Protein AF-A0A818MDQ8-F1 (afdb_monomer)

Se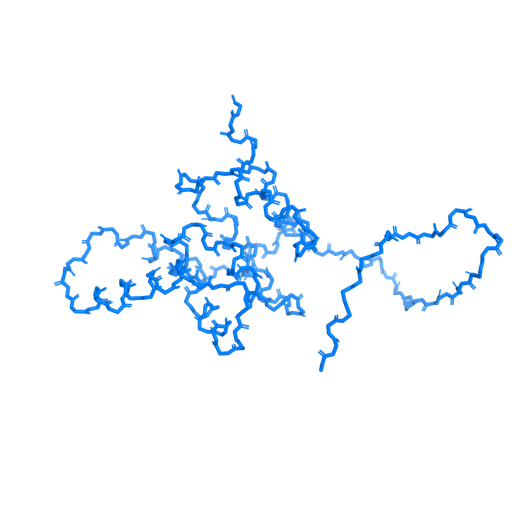quence (168 aa):
MYIVRFFFLLGINPDRSYPTIELEFPSYKYQIATLSPRNGLAMQAQTKSEQLLRSCAFQDDLEETGENVIQLDFYNWLRSIEFELTEQSRVELWDRRYECMRVPESLPRWLKCVKWSNRDDVLEAYKIVENWPTKNIDPLMTALELLDVDYPDPFVRFSAVRLLDTRI

Structure (mmCIF, N/CA/C/O backbone):
data_AF-A0A818MDQ8-F1
#
_entry.id   AF-A0A818MDQ8-F1
#
loop_
_atom_site.group_PDB
_atom_site.id
_atom_site.type_symbol
_atom_site.label_atom_id
_atom_site.label_alt_id
_atom_site.label_comp_id
_atom_site.label_asym_id
_atom_site.label_entity_id
_atom_site.label_seq_id
_atom_site.pdbx_PDB_ins_code
_atom_site.Cartn_x
_atom_site.Cartn_y
_atom_site.Cartn_z
_atom_site.occupancy
_atom_site.B_iso_or_equiv
_atom_site.auth_seq_id
_atom_site.auth_comp_id
_atom_site.auth_asym_id
_atom_site.auth_atom_id
_atom_site.pdbx_PDB_model_num
ATOM 1 N N . MET A 1 1 ? 20.642 -5.901 10.571 1.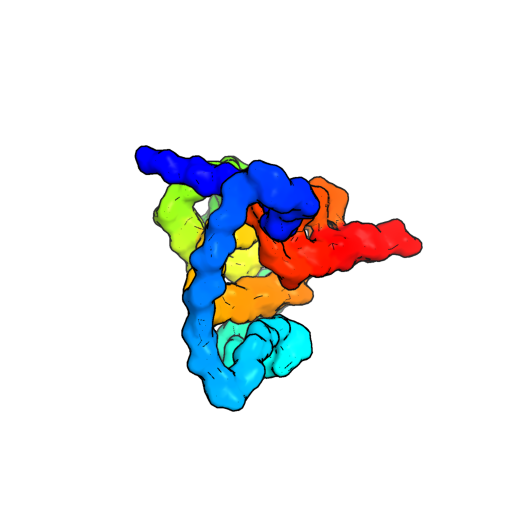00 34.50 1 MET A N 1
ATOM 2 C CA . MET A 1 1 ? 19.700 -6.415 9.556 1.00 34.50 1 MET A CA 1
ATOM 3 C C . MET A 1 1 ? 19.593 -5.342 8.485 1.00 34.50 1 MET A C 1
ATOM 5 O O . MET A 1 1 ? 19.006 -4.305 8.748 1.00 34.50 1 MET A O 1
ATOM 9 N N . TYR A 1 2 ? 20.294 -5.498 7.360 1.00 29.55 2 TYR A N 1
ATOM 10 C CA . TYR A 1 2 ? 20.321 -4.474 6.313 1.00 29.55 2 TYR A CA 1
ATOM 11 C C . TYR A 1 2 ? 19.068 -4.622 5.451 1.00 29.55 2 TYR A C 1
ATOM 13 O O . TYR A 1 2 ? 18.926 -5.611 4.736 1.00 29.55 2 TYR A O 1
ATOM 21 N N . ILE A 1 3 ? 18.154 -3.658 5.535 1.00 38.38 3 ILE A N 1
ATOM 22 C CA . ILE A 1 3 ? 17.093 -3.508 4.541 1.00 38.38 3 ILE A CA 1
ATOM 23 C C . ILE A 1 3 ? 17.780 -2.966 3.287 1.00 38.38 3 ILE A C 1
ATOM 25 O O . ILE A 1 3 ? 18.101 -1.782 3.203 1.00 38.38 3 ILE A O 1
ATOM 29 N N . VAL A 1 4 ? 18.075 -3.843 2.330 1.00 36.84 4 VAL A N 1
ATOM 30 C CA . VAL A 1 4 ? 18.538 -3.423 1.005 1.00 36.84 4 VAL A CA 1
ATOM 31 C C . VAL A 1 4 ? 17.332 -2.819 0.291 1.00 36.84 4 VAL A C 1
ATOM 33 O O . VAL A 1 4 ? 16.482 -3.538 -0.228 1.00 36.84 4 VAL A O 1
ATOM 36 N N . ARG A 1 5 ? 17.218 -1.488 0.307 1.00 43.22 5 ARG A N 1
ATOM 37 C CA . ARG A 1 5 ? 16.237 -0.778 -0.518 1.00 43.22 5 ARG A CA 1
ATOM 38 C C . ARG A 1 5 ? 16.746 -0.767 -1.962 1.00 43.22 5 ARG A C 1
ATOM 40 O O . ARG A 1 5 ? 17.693 -0.056 -2.287 1.00 43.22 5 ARG A O 1
ATOM 47 N N . PHE A 1 6 ? 16.144 -1.591 -2.818 1.00 55.31 6 PHE A N 1
ATOM 48 C CA . PHE A 1 6 ? 16.437 -1.634 -4.252 1.00 55.31 6 PHE A CA 1
ATOM 49 C C . PHE A 1 6 ? 15.787 -0.437 -4.959 1.00 55.31 6 PHE A C 1
ATOM 51 O O . PHE A 1 6 ? 14.695 -0.541 -5.509 1.00 55.31 6 PHE A O 1
ATOM 58 N N . PHE A 1 7 ? 16.471 0.705 -4.954 1.00 61.47 7 PHE A N 1
ATOM 59 C CA . PHE A 1 7 ? 16.125 1.856 -5.788 1.00 61.47 7 PHE A CA 1
ATOM 60 C C . PHE A 1 7 ? 16.853 1.766 -7.126 1.00 61.47 7 PHE A C 1
ATOM 62 O O . PHE A 1 7 ? 17.886 2.402 -7.324 1.00 61.47 7 PHE A O 1
ATOM 69 N N . PHE A 1 8 ? 16.338 0.952 -8.044 1.00 68.69 8 PHE A N 1
ATOM 70 C CA . PHE A 1 8 ? 16.898 0.842 -9.388 1.00 68.69 8 PHE A CA 1
ATOM 71 C C . PHE A 1 8 ? 15.822 1.070 -10.438 1.00 68.69 8 PHE A C 1
ATOM 73 O O . PHE A 1 8 ? 14.666 0.683 -10.267 1.00 68.69 8 PHE A O 1
ATOM 80 N N . LEU A 1 9 ? 16.226 1.683 -11.550 1.00 74.19 9 LEU A N 1
ATOM 81 C CA . LEU A 1 9 ? 15.424 1.663 -12.762 1.00 74.19 9 LEU A CA 1
ATOM 82 C C . LEU A 1 9 ? 15.339 0.211 -13.233 1.00 74.19 9 LEU A C 1
ATOM 84 O O . LEU A 1 9 ? 16.356 -0.414 -13.532 1.00 74.19 9 LEU A O 1
ATOM 88 N N . LEU A 1 10 ? 14.123 -0.329 -13.257 1.00 80.94 10 LEU A N 1
ATOM 89 C CA . LEU A 1 10 ? 13.872 -1.663 -13.783 1.00 80.94 10 LEU A CA 1
ATOM 90 C C . LEU A 1 10 ? 14.043 -1.636 -15.300 1.00 80.94 10 LEU A C 1
ATOM 92 O O . LEU A 1 10 ? 13.383 -0.861 -15.992 1.00 80.94 10 LEU A O 1
ATOM 96 N N . GLY A 1 11 ? 14.909 -2.497 -15.819 1.00 83.50 11 GLY A N 1
ATOM 97 C CA . GLY A 1 11 ? 15.105 -2.638 -17.253 1.00 83.50 11 GLY A CA 1
ATOM 98 C C . GLY A 1 11 ? 16.498 -3.119 -17.619 1.00 83.50 11 GLY A C 1
ATOM 99 O O . GLY A 1 11 ? 17.371 -3.296 -16.772 1.00 83.50 11 GLY A O 1
ATOM 100 N N . ILE A 1 12 ? 16.686 -3.336 -18.915 1.00 86.88 12 ILE A N 1
ATOM 101 C CA . ILE A 1 12 ? 17.988 -3.645 -19.501 1.00 86.88 12 ILE A CA 1
ATOM 102 C C . ILE A 1 12 ? 18.715 -2.319 -19.735 1.00 86.88 12 ILE A C 1
ATOM 104 O O . ILE A 1 12 ? 18.117 -1.381 -20.266 1.00 86.88 12 ILE A O 1
ATOM 108 N N . ASN A 1 13 ? 19.996 -2.244 -19.362 1.00 88.44 13 ASN A N 1
ATOM 109 C CA . ASN A 1 13 ? 20.820 -1.082 -19.683 1.00 88.44 13 ASN A CA 1
ATOM 110 C C . ASN A 1 13 ? 20.886 -0.924 -21.217 1.00 88.44 13 ASN A C 1
ATOM 112 O O . ASN A 1 13 ? 21.316 -1.863 -21.893 1.00 88.44 13 ASN A O 1
ATOM 116 N N . PRO A 1 14 ? 20.459 0.218 -21.789 1.00 90.12 14 PRO A N 1
ATOM 117 C CA . PRO A 1 14 ? 20.529 0.432 -23.233 1.00 90.12 14 PRO A CA 1
ATOM 118 C C . PRO A 1 14 ? 21.968 0.398 -23.767 1.00 90.12 14 PRO A C 1
ATOM 120 O O . PRO A 1 14 ? 22.176 0.096 -24.944 1.00 90.12 14 PRO A O 1
ATOM 123 N N . ASP A 1 15 ? 22.958 0.688 -22.919 1.00 90.62 15 ASP A N 1
ATOM 124 C CA . ASP A 1 15 ? 24.366 0.615 -23.277 1.00 90.62 15 ASP A CA 1
ATOM 125 C C . ASP A 1 15 ? 24.900 -0.822 -23.163 1.00 90.62 15 ASP A C 1
ATOM 127 O O . ASP A 1 15 ? 25.034 -1.389 -22.077 1.00 90.62 15 ASP A O 1
ATOM 131 N N . ARG A 1 16 ? 25.246 -1.396 -24.320 1.00 86.94 16 ARG A N 1
ATOM 132 C CA . ARG A 1 16 ? 25.757 -2.767 -24.459 1.00 86.94 16 ARG A CA 1
ATOM 133 C C . ARG A 1 16 ? 27.240 -2.919 -24.117 1.00 86.94 16 ARG A C 1
ATOM 135 O O . ARG A 1 16 ? 27.743 -4.037 -24.149 1.00 86.94 16 ARG A O 1
ATOM 142 N N . SER A 1 17 ? 27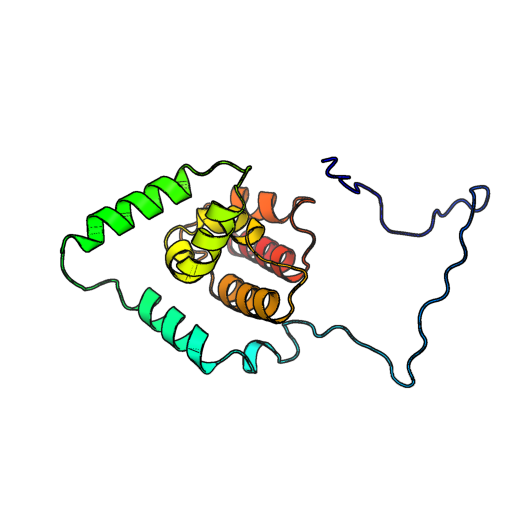.950 -1.827 -23.836 1.00 91.19 17 SER A N 1
ATOM 143 C CA . SER A 1 17 ? 29.341 -1.882 -23.368 1.00 91.19 17 SER A CA 1
ATOM 144 C C . SER A 1 17 ? 29.455 -2.338 -21.910 1.00 91.19 17 SER A C 1
ATOM 146 O O . SER A 1 17 ? 30.524 -2.766 -21.473 1.00 91.19 17 SER A O 1
ATOM 148 N N . TYR A 1 18 ? 28.348 -2.280 -21.165 1.00 88.81 18 TYR A N 1
ATOM 149 C CA . TYR A 1 18 ? 28.280 -2.726 -19.783 1.00 88.81 18 TYR A CA 1
ATOM 150 C C . TYR A 1 18 ? 28.102 -4.249 -19.675 1.00 88.81 18 TYR A C 1
ATOM 152 O O . TYR A 1 18 ? 27.553 -4.887 -20.580 1.00 88.81 18 TYR A O 1
ATOM 160 N N . PRO A 1 19 ? 28.529 -4.850 -18.548 1.00 91.38 19 PRO A N 1
ATOM 161 C CA . PRO A 1 19 ? 28.353 -6.276 -18.300 1.00 91.38 19 PRO A CA 1
ATOM 162 C C . PRO A 1 19 ? 26.895 -6.719 -18.459 1.00 91.38 19 PRO A C 1
ATOM 164 O O . PRO A 1 19 ? 25.984 -6.121 -17.886 1.00 91.38 19 PRO A O 1
ATOM 167 N N . THR A 1 20 ? 26.691 -7.790 -19.224 1.00 90.56 20 THR A N 1
ATOM 168 C CA . THR A 1 20 ? 25.381 -8.406 -19.463 1.00 90.56 20 THR A CA 1
ATOM 169 C C . THR A 1 20 ? 25.297 -9.729 -18.712 1.00 90.56 20 THR A C 1
ATOM 171 O O . THR A 1 20 ? 26.258 -10.497 -18.695 1.00 90.56 20 THR A O 1
ATOM 174 N N . ILE A 1 21 ? 24.149 -9.987 -18.088 1.00 91.81 21 ILE A N 1
ATOM 175 C CA . ILE A 1 21 ? 23.853 -11.245 -17.398 1.00 91.81 21 ILE A CA 1
ATOM 176 C C . ILE A 1 21 ? 22.772 -11.969 -18.196 1.00 91.81 21 ILE A C 1
ATOM 178 O O . ILE A 1 21 ? 21.725 -11.391 -18.487 1.00 91.81 21 ILE A O 1
ATOM 182 N N . GLU A 1 22 ? 23.023 -13.231 -18.528 1.00 92.88 22 GLU A N 1
ATOM 183 C CA . GLU A 1 22 ? 22.038 -14.115 -19.146 1.00 92.88 22 GLU A CA 1
ATOM 184 C C . GLU A 1 22 ? 21.293 -14.889 -18.053 1.00 92.88 22 GLU A C 1
ATOM 186 O O . GLU A 1 22 ? 21.903 -15.424 -17.127 1.00 92.88 22 GLU A O 1
ATOM 191 N N . LEU A 1 23 ? 19.962 -14.912 -18.141 1.00 92.56 23 LEU A N 1
ATOM 192 C CA . LEU A 1 23 ? 19.079 -15.577 -17.185 1.00 92.56 23 LEU A CA 1
ATOM 193 C C . LEU A 1 23 ? 18.137 -16.514 -17.938 1.00 92.56 23 LEU A C 1
ATOM 195 O O . LEU A 1 23 ? 17.584 -16.143 -18.973 1.00 92.56 23 LEU A O 1
ATOM 199 N N . GLU A 1 24 ? 17.907 -17.697 -17.377 1.00 94.50 24 GLU A N 1
ATOM 200 C CA . GLU A 1 24 ? 16.914 -18.650 -17.865 1.00 94.50 24 GLU A CA 1
ATOM 201 C C . GLU A 1 24 ? 15.805 -18.805 -16.820 1.00 94.50 24 GLU A C 1
ATOM 203 O O . GLU A 1 24 ? 16.069 -18.998 -15.632 1.00 94.50 24 GLU A O 1
ATOM 208 N N . PHE A 1 25 ? 14.551 -18.701 -17.260 1.00 93.12 25 PHE A N 1
ATOM 209 C CA . PHE A 1 25 ? 13.374 -18.882 -16.414 1.00 93.12 25 PHE A CA 1
ATOM 210 C C . PHE A 1 25 ? 12.683 -20.208 -16.747 1.00 93.12 25 PHE A C 1
ATOM 212 O O . PHE A 1 25 ? 12.750 -20.658 -17.893 1.00 93.12 25 PHE A O 1
ATOM 219 N N . PRO A 1 26 ? 11.962 -20.823 -15.790 1.00 93.12 26 PRO A N 1
ATOM 220 C CA . PRO A 1 26 ? 11.197 -22.032 -16.061 1.00 93.12 26 PRO A CA 1
ATOM 221 C C . PRO A 1 26 ? 10.202 -21.831 -17.209 1.00 93.12 26 PRO A C 1
ATOM 223 O O . PRO A 1 26 ? 9.423 -20.875 -17.215 1.00 93.12 26 PRO A O 1
ATOM 226 N N . SER A 1 27 ? 10.209 -22.761 -18.163 1.00 91.81 27 SER A N 1
ATOM 227 C CA . SER A 1 27 ? 9.242 -22.795 -19.257 1.00 91.81 27 SER A CA 1
ATOM 228 C C . SER A 1 27 ? 8.020 -23.614 -18.860 1.00 91.81 27 SER A C 1
ATOM 230 O O . SER A 1 27 ? 8.132 -24.709 -18.306 1.00 91.81 27 SER A O 1
ATOM 232 N N . TYR A 1 28 ? 6.840 -23.089 -19.170 1.00 92.12 28 TYR A N 1
ATOM 233 C CA . TYR A 1 28 ? 5.568 -23.744 -18.904 1.00 92.12 28 TYR A CA 1
ATOM 234 C C . TYR A 1 28 ? 4.827 -23.969 -20.217 1.00 92.12 28 TYR A C 1
ATOM 236 O O . TYR A 1 28 ? 4.892 -23.153 -21.133 1.00 92.12 28 TYR A O 1
ATOM 244 N N . LYS A 1 29 ? 4.075 -25.072 -20.297 1.00 93.81 29 LYS A N 1
ATOM 245 C CA . LYS A 1 29 ? 3.299 -25.442 -21.495 1.00 93.81 29 LYS A CA 1
ATOM 246 C C . LYS A 1 29 ? 2.301 -24.359 -21.931 1.00 93.81 29 LYS A C 1
ATOM 248 O O . LYS A 1 29 ? 1.953 -24.283 -23.105 1.00 93.81 29 LYS A O 1
ATOM 253 N N . TYR A 1 30 ? 1.825 -23.556 -20.986 1.00 91.19 30 TYR A N 1
ATOM 254 C CA . TYR A 1 30 ? 0.846 -22.501 -21.213 1.00 91.19 30 TYR A CA 1
ATOM 255 C C . TYR A 1 30 ? 1.397 -21.165 -20.728 1.00 91.19 30 TYR A C 1
ATOM 257 O O . TYR A 1 30 ? 2.192 -21.119 -19.789 1.00 91.19 30 TYR A O 1
ATOM 265 N N . GLN A 1 31 ? 0.932 -20.078 -21.343 1.00 85.44 31 GLN A N 1
ATOM 266 C CA . GLN A 1 31 ? 1.260 -18.731 -20.898 1.00 85.44 31 GLN A CA 1
ATOM 267 C C . GLN A 1 31 ? 0.712 -18.508 -19.486 1.00 85.44 31 GLN A C 1
ATOM 269 O O . GLN A 1 31 ? -0.495 -18.586 -19.253 1.00 85.44 31 GLN A O 1
ATOM 274 N N . ILE A 1 32 ? 1.607 -18.216 -18.546 1.00 82.44 32 ILE A N 1
ATOM 275 C CA . ILE A 1 32 ? 1.225 -17.831 -17.192 1.00 82.44 32 ILE A CA 1
ATOM 276 C C . ILE A 1 32 ? 0.933 -16.335 -17.206 1.00 82.44 32 ILE A C 1
ATOM 278 O O . ILE A 1 32 ? 1.832 -15.517 -17.389 1.00 82.44 32 ILE A O 1
ATOM 282 N N . ALA A 1 33 ? -0.336 -15.981 -17.027 1.00 77.94 33 ALA A N 1
ATOM 283 C CA . ALA A 1 33 ? -0.754 -14.607 -16.799 1.00 77.94 33 ALA A CA 1
ATOM 284 C C . ALA A 1 33 ? -0.914 -14.360 -15.297 1.00 77.94 33 ALA A C 1
ATOM 286 O O . ALA A 1 33 ? -1.381 -15.230 -14.557 1.00 77.94 33 ALA A O 1
ATOM 287 N N . THR A 1 34 ? -0.557 -13.159 -14.847 1.00 69.31 34 THR A N 1
ATOM 288 C CA . THR A 1 34 ? -0.891 -12.735 -13.491 1.00 69.31 34 THR A CA 1
ATOM 289 C C . THR A 1 34 ? -2.396 -12.523 -13.392 1.00 69.31 34 THR A C 1
ATOM 291 O O . THR A 1 34 ? -3.056 -12.008 -14.300 1.00 69.31 34 THR A O 1
ATOM 294 N N . LEU A 1 35 ? -2.961 -12.952 -12.271 1.00 64.75 35 LEU A N 1
ATOM 295 C CA . LEU A 1 35 ? -4.361 -12.719 -11.974 1.00 64.75 35 LEU A CA 1
ATOM 296 C C . LEU A 1 35 ? -4.502 -11.249 -11.576 1.00 64.75 35 LEU A C 1
ATOM 298 O O . LEU A 1 35 ? -4.185 -10.874 -10.452 1.00 64.75 35 LEU A O 1
ATOM 302 N N . SER A 1 36 ? -4.934 -10.400 -12.507 1.00 58.91 36 SER A N 1
ATOM 303 C CA . SER A 1 36 ? -5.279 -9.022 -12.162 1.00 58.91 36 SER A CA 1
ATOM 304 C C . SER A 1 36 ? -6.505 -9.029 -11.239 1.00 58.91 36 SER A C 1
ATOM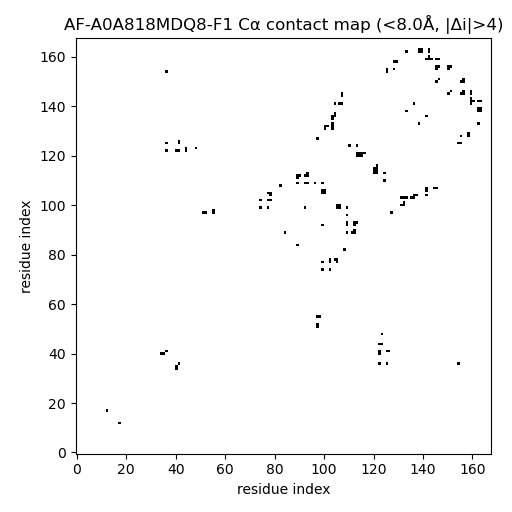 306 O O . SER A 1 36 ? -7.460 -9.754 -11.540 1.00 58.91 36 SER A O 1
ATOM 308 N N . PRO A 1 37 ? -6.549 -8.210 -10.170 1.00 59.72 37 PRO A N 1
ATOM 309 C CA . PRO A 1 37 ? -7.747 -8.055 -9.340 1.00 59.72 37 PRO A CA 1
ATOM 310 C C . PRO A 1 37 ? -9.017 -7.729 -10.145 1.00 59.72 37 PRO A C 1
ATOM 312 O O . PRO A 1 37 ? -10.107 -8.138 -9.751 1.00 59.72 37 PRO A O 1
ATOM 315 N N . ARG A 1 38 ? -8.883 -7.096 -11.323 1.00 56.22 38 ARG A N 1
ATOM 316 C CA . ARG A 1 38 ? -9.998 -6.826 -12.249 1.00 56.22 38 ARG A CA 1
ATOM 317 C C . ARG A 1 38 ? -10.595 -8.072 -12.916 1.00 56.22 38 ARG A C 1
ATOM 319 O O . ARG A 1 38 ? -11.744 -8.030 -13.337 1.00 56.22 38 ARG A O 1
ATOM 326 N N . ASN A 1 39 ? -9.854 -9.176 -13.010 1.00 52.91 39 ASN A N 1
ATOM 327 C CA . ASN A 1 39 ? -10.224 -10.337 -13.829 1.00 52.91 39 ASN A CA 1
ATOM 328 C C . ASN A 1 39 ? -10.949 -11.449 -13.039 1.00 52.91 39 ASN A C 1
ATOM 330 O O . ASN A 1 39 ? -10.904 -12.613 -13.430 1.00 52.91 39 ASN A O 1
ATOM 334 N N . GLY A 1 40 ? -11.643 -11.104 -11.946 1.00 51.56 40 GLY A N 1
ATOM 335 C CA . GLY A 1 40 ? -12.666 -11.978 -11.349 1.00 51.56 40 GLY A CA 1
ATOM 336 C C . GLY A 1 40 ? -12.306 -12.711 -10.050 1.00 51.56 40 GLY A C 1
ATOM 337 O O . GLY A 1 40 ? -13.100 -13.526 -9.592 1.00 51.56 40 GLY A O 1
ATOM 338 N N . LEU A 1 41 ? -11.172 -12.423 -9.397 1.00 49.50 41 LEU A N 1
ATOM 339 C CA . LEU A 1 41 ? -10.869 -13.001 -8.069 1.00 49.50 41 LEU A CA 1
ATOM 340 C C . LEU A 1 41 ? -11.468 -12.235 -6.886 1.00 49.50 41 LEU A C 1
ATOM 342 O O . LEU A 1 41 ? -11.655 -12.831 -5.823 1.00 49.50 41 LEU A O 1
ATOM 346 N N . ALA A 1 42 ? -11.864 -10.970 -7.064 1.00 50.50 42 ALA A N 1
ATOM 347 C CA . ALA A 1 42 ? -12.701 -10.278 -6.080 1.00 50.50 42 ALA A CA 1
ATOM 348 C C . ALA A 1 42 ? -13.985 -11.088 -5.760 1.00 50.50 42 ALA A C 1
ATOM 350 O O . ALA A 1 42 ? -14.484 -11.047 -4.633 1.00 50.50 42 ALA A O 1
ATOM 351 N N . MET A 1 43 ? -14.433 -11.934 -6.699 1.00 48.72 43 MET A N 1
ATOM 352 C CA . MET A 1 43 ? -15.582 -12.829 -6.548 1.00 48.72 43 MET A CA 1
ATOM 353 C C . MET A 1 43 ? -15.349 -14.099 -5.707 1.00 48.72 43 MET A C 1
ATOM 355 O O . MET A 1 43 ? -16.322 -14.759 -5.375 1.00 48.72 43 MET A O 1
ATOM 359 N N . GLN A 1 44 ? -14.124 -14.478 -5.315 1.00 51.19 44 GLN A N 1
ATOM 360 C CA . GLN A 1 44 ? -13.914 -15.749 -4.584 1.00 51.19 44 GLN A CA 1
ATOM 361 C C . GLN A 1 44 ? -13.667 -15.607 -3.077 1.00 51.19 44 GLN A C 1
ATOM 363 O O . GLN A 1 44 ? -13.972 -16.529 -2.328 1.00 51.19 44 GLN A O 1
ATOM 368 N N . ALA A 1 45 ? -13.222 -14.451 -2.578 1.00 51.84 45 ALA A N 1
ATOM 369 C CA . ALA A 1 45 ? -13.052 -14.248 -1.130 1.00 51.84 45 ALA A CA 1
ATOM 370 C C . ALA A 1 45 ? -14.352 -13.787 -0.418 1.00 51.84 45 ALA A C 1
ATOM 372 O O . ALA A 1 45 ? -14.286 -13.009 0.533 1.00 51.84 45 ALA A O 1
ATOM 373 N N . GLN A 1 46 ? -15.536 -14.113 -0.957 1.00 55.75 46 GLN A N 1
ATOM 374 C CA . GLN A 1 46 ? -16.767 -13.324 -0.764 1.00 55.75 46 GLN A CA 1
ATOM 375 C C . GLN A 1 46 ? -17.488 -13.484 0.581 1.00 55.75 46 GLN A C 1
ATOM 377 O O . GLN A 1 46 ? -17.994 -12.493 1.084 1.00 55.75 46 GLN A O 1
ATOM 382 N N . THR A 1 47 ? -17.521 -14.636 1.249 1.00 54.16 47 THR A N 1
ATOM 383 C CA . THR A 1 47 ? -18.563 -14.776 2.292 1.00 54.16 47 THR A CA 1
ATOM 384 C C . THR A 1 47 ? -18.230 -14.113 3.634 1.00 54.16 47 THR A C 1
ATOM 386 O O . THR A 1 47 ? -19.090 -13.467 4.225 1.00 54.16 47 THR A O 1
ATOM 389 N N . LYS A 1 48 ? -16.995 -14.243 4.138 1.00 55.03 48 LYS A N 1
ATOM 390 C CA . LYS A 1 48 ? -16.646 -13.757 5.490 1.00 55.03 48 LYS A CA 1
ATOM 391 C C . LYS A 1 48 ? -16.288 -12.267 5.514 1.00 55.03 48 LYS A C 1
ATOM 393 O O . LYS A 1 48 ? -16.686 -11.553 6.428 1.00 55.03 48 LYS A O 1
ATOM 398 N N . SER A 1 49 ? -15.566 -11.801 4.494 1.00 60.19 49 SER A N 1
ATOM 399 C CA . SER A 1 49 ? -15.116 -10.407 4.396 1.00 60.19 49 SER A CA 1
ATOM 400 C C . SER A 1 49 ? -16.269 -9.437 4.126 1.00 60.19 49 SER A C 1
ATOM 402 O O . SER A 1 49 ? -16.331 -8.380 4.742 1.00 60.19 49 SER A O 1
ATOM 404 N N . GLU A 1 50 ? -17.232 -9.810 3.277 1.00 63.53 50 GLU A N 1
ATOM 405 C CA . GLU A 1 50 ? -18.407 -8.974 2.991 1.00 63.53 50 GLU A CA 1
ATOM 406 C C . GLU A 1 50 ? -19.344 -8.846 4.197 1.00 63.53 50 GLU A C 1
ATOM 408 O O . GLU A 1 50 ? -19.908 -7.777 4.425 1.00 63.53 50 GLU A O 1
ATOM 413 N N . GLN A 1 51 ? -19.499 -9.910 4.994 1.00 62.06 51 GLN A N 1
ATOM 414 C CA . GLN A 1 51 ? -20.272 -9.864 6.239 1.00 62.06 51 GLN A CA 1
ATOM 415 C C . GLN A 1 51 ? -19.637 -8.913 7.262 1.00 62.06 51 GLN A C 1
ATOM 417 O O . GLN A 1 51 ? -20.350 -8.120 7.876 1.00 62.06 51 GLN A O 1
ATOM 422 N N . LEU 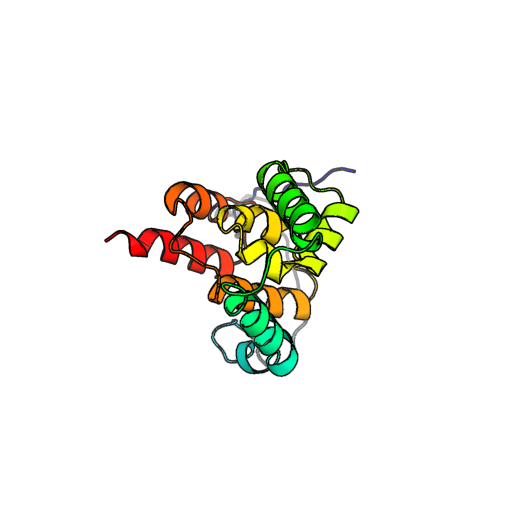A 1 52 ? -18.307 -8.940 7.398 1.00 64.25 52 LEU A N 1
ATOM 423 C CA . LEU A 1 52 ? -17.576 -8.051 8.305 1.00 64.25 52 LEU A CA 1
ATOM 424 C C . LEU A 1 52 ? -17.582 -6.594 7.818 1.00 64.25 52 LEU A C 1
ATOM 426 O O . LEU A 1 52 ? -17.889 -5.696 8.601 1.00 64.25 52 LEU A O 1
ATOM 430 N N . LEU A 1 53 ? -17.367 -6.356 6.518 1.00 65.94 53 LEU A N 1
ATOM 431 C CA . LEU A 1 53 ? -17.497 -5.026 5.906 1.00 65.94 53 LEU A CA 1
ATOM 432 C C . LEU A 1 53 ? -18.884 -4.425 6.148 1.00 65.94 53 LEU A C 1
ATOM 434 O O . LEU A 1 53 ? -18.990 -3.259 6.525 1.00 65.94 53 LEU A O 1
ATOM 438 N N . ARG A 1 54 ? -19.948 -5.228 5.994 1.00 62.31 54 ARG A N 1
ATOM 439 C CA . ARG A 1 54 ? -21.308 -4.806 6.350 1.00 62.31 54 ARG A CA 1
ATOM 440 C C . ARG A 1 54 ? -21.392 -4.466 7.836 1.00 62.31 54 ARG A C 1
ATOM 442 O O . ARG A 1 54 ? -21.814 -3.366 8.158 1.00 62.31 54 ARG A O 1
ATOM 449 N N . SER A 1 55 ? -20.947 -5.337 8.742 1.00 60.50 55 SER A N 1
ATOM 450 C CA . SER A 1 55 ? -21.034 -5.039 10.182 1.00 60.50 55 SER A CA 1
ATOM 451 C C . SER A 1 55 ? -20.329 -3.737 10.587 1.00 60.50 55 SER A C 1
ATOM 453 O O . SER A 1 55 ? -20.866 -2.996 11.405 1.00 60.50 55 SER A O 1
ATOM 455 N N . CYS A 1 56 ? -19.193 -3.397 9.967 1.00 58.66 56 CYS A N 1
ATOM 456 C CA . CYS A 1 56 ? -18.472 -2.159 10.268 1.00 58.66 56 CYS A CA 1
ATOM 457 C C . CYS A 1 56 ? -19.145 -0.905 9.692 1.00 58.66 56 CYS A C 1
ATOM 459 O O . CYS A 1 56 ? -19.041 0.152 10.312 1.00 58.66 56 CYS A O 1
ATOM 461 N N . ALA A 1 57 ? -19.828 -1.026 8.547 1.00 55.41 57 ALA A N 1
ATOM 462 C CA . ALA A 1 57 ? -20.568 0.058 7.896 1.00 55.41 57 ALA A CA 1
ATOM 463 C C . ALA A 1 57 ? -21.952 0.333 8.520 1.00 55.41 57 ALA A C 1
ATOM 465 O O . ALA A 1 57 ? -22.527 1.384 8.269 1.00 55.41 57 ALA A O 1
ATOM 466 N N . PHE A 1 58 ? -22.494 -0.605 9.306 1.00 48.25 58 PHE A N 1
ATOM 467 C CA . PHE A 1 58 ? -23.817 -0.509 9.947 1.00 48.25 58 PHE A CA 1
ATOM 468 C C . PHE A 1 58 ? -23.766 -0.129 11.442 1.00 48.25 58 PHE A C 1
ATOM 470 O O . PHE A 1 58 ? -24.803 -0.085 12.096 1.00 48.25 58 PHE A O 1
ATOM 477 N N . GLN A 1 59 ? -22.585 0.141 12.000 1.00 53.31 59 GLN A N 1
ATOM 478 C CA . GLN A 1 59 ? -22.389 0.451 13.425 1.00 53.31 59 GLN A CA 1
ATOM 479 C C . GLN A 1 59 ? -22.453 1.956 13.757 1.00 53.31 59 GLN A C 1
ATOM 481 O O . GLN A 1 59 ? -21.867 2.382 14.747 1.00 53.31 59 GLN A O 1
ATOM 486 N N . ASP A 1 60 ? -23.166 2.756 12.960 1.00 49.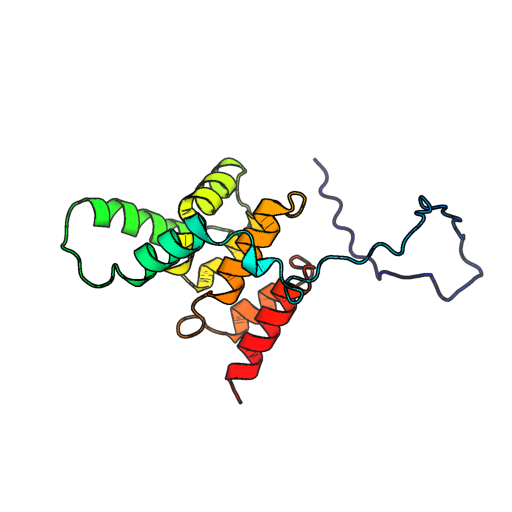78 60 ASP A N 1
ATOM 487 C CA . ASP A 1 60 ? -23.375 4.183 13.259 1.00 49.78 60 ASP A CA 1
ATOM 488 C C . ASP A 1 60 ? -24.414 4.426 14.382 1.00 49.78 60 ASP A C 1
ATOM 490 O O . ASP A 1 60 ? -24.455 5.527 14.919 1.00 49.78 60 ASP A O 1
ATOM 494 N N . ASP A 1 61 ? -25.193 3.416 14.812 1.00 45.84 61 ASP A N 1
ATOM 495 C CA . ASP A 1 61 ? -26.376 3.627 15.677 1.00 45.84 61 ASP A CA 1
ATOM 496 C C . ASP A 1 61 ? -26.478 2.748 16.956 1.00 45.84 61 ASP A C 1
ATOM 498 O O . ASP A 1 61 ? -27.590 2.441 17.388 1.00 45.84 61 ASP A O 1
ATOM 502 N N . LEU A 1 62 ? -25.386 2.316 17.612 1.00 45.69 62 LEU A N 1
ATOM 503 C CA . LEU A 1 62 ? -25.508 1.517 18.857 1.00 4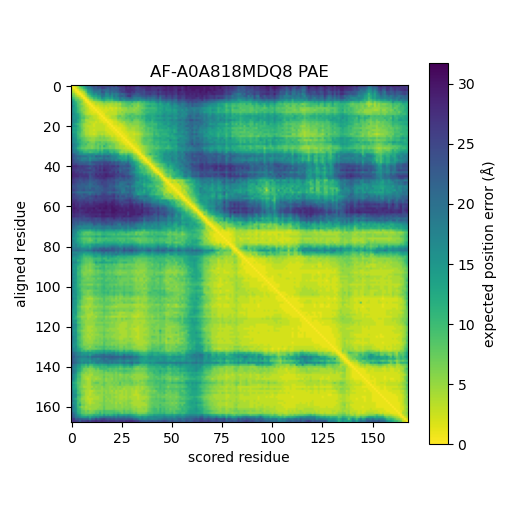5.69 62 LEU A CA 1
ATOM 504 C C . LEU A 1 62 ? -24.663 2.015 20.048 1.00 45.69 62 LEU A C 1
ATOM 506 O O . LEU A 1 62 ? -23.449 1.860 20.087 1.00 45.69 62 LEU A O 1
ATOM 510 N N . GLU A 1 63 ? -25.406 2.588 21.001 1.00 49.47 63 GLU A N 1
ATOM 511 C CA . GLU A 1 63 ? -25.246 2.769 22.457 1.00 49.47 63 GLU A CA 1
ATOM 512 C C . GLU A 1 63 ? -23.850 2.760 23.124 1.00 49.47 63 GLU A C 1
ATOM 514 O O . GLU A 1 63 ? -23.073 1.806 23.091 1.00 49.47 63 GLU A O 1
ATOM 519 N N . GLU A 1 64 ? -23.613 3.840 23.878 1.00 48.56 64 GLU A N 1
ATOM 520 C CA . GLU A 1 64 ? -22.463 4.116 24.739 1.00 48.56 64 GLU A CA 1
ATOM 521 C C . GLU A 1 64 ? -22.287 3.074 25.862 1.00 48.56 64 GLU A C 1
ATOM 523 O O . GLU A 1 64 ? -22.853 3.184 26.948 1.00 48.56 64 GLU A O 1
ATOM 528 N N . THR A 1 65 ? -21.435 2.073 25.640 1.00 50.62 65 THR A N 1
ATOM 529 C CA . THR A 1 65 ? -20.872 1.238 26.717 1.00 50.62 65 THR A CA 1
ATOM 530 C C . THR A 1 65 ? -19.340 1.264 26.684 1.00 50.62 65 THR A C 1
ATOM 532 O O . THR A 1 65 ? -18.743 1.788 25.742 1.00 50.62 65 THR A O 1
ATOM 535 N N . GLY A 1 66 ? -18.681 0.744 27.732 1.00 51.50 66 GLY A N 1
ATOM 536 C CA . GLY A 1 66 ? -17.222 0.818 27.953 1.00 51.50 66 GLY A CA 1
ATOM 537 C C . GLY A 1 66 ? -16.325 0.278 26.824 1.00 51.50 66 GLY A C 1
ATOM 538 O O . GLY A 1 66 ? -15.128 0.555 26.826 1.00 51.50 66 GLY A O 1
ATOM 539 N N . GLU A 1 67 ? -16.894 -0.411 25.830 1.00 53.72 67 GLU A N 1
ATOM 540 C CA . GLU A 1 67 ? -16.244 -0.746 24.554 1.00 53.72 67 GLU A CA 1
ATOM 541 C C . GLU A 1 67 ? -15.815 0.498 23.752 1.00 53.72 67 GLU A C 1
ATOM 543 O O . GLU A 1 67 ? -14.824 0.442 23.021 1.00 53.72 67 GLU A O 1
ATOM 548 N N . ASN A 1 68 ? -16.483 1.644 23.951 1.00 58.69 68 ASN A N 1
ATOM 549 C CA . ASN A 1 68 ? -16.083 2.913 23.346 1.00 58.69 68 ASN A CA 1
ATOM 550 C C . ASN A 1 68 ? -14.666 3.314 23.760 1.00 58.69 68 ASN A C 1
ATOM 552 O O . ASN A 1 68 ? -13.881 3.697 22.907 1.00 58.69 68 ASN A O 1
ATOM 556 N N . VAL A 1 69 ? -14.280 3.189 25.034 1.00 60.69 69 VAL A N 1
ATOM 557 C CA . VAL A 1 69 ? -12.960 3.672 25.491 1.00 60.69 69 VAL A CA 1
ATOM 558 C C . VAL A 1 69 ? -11.819 2.924 24.790 1.00 60.69 69 VAL A C 1
ATOM 560 O O . VAL A 1 69 ? -10.895 3.551 24.283 1.00 60.69 69 VAL A O 1
ATOM 563 N N . ILE A 1 70 ? -11.933 1.599 24.654 1.00 61.53 70 ILE A N 1
ATOM 564 C CA . ILE A 1 70 ? -10.928 0.759 23.977 1.00 61.53 70 ILE A CA 1
ATOM 565 C C . ILE A 1 70 ? -10.870 1.064 22.469 1.00 61.53 70 ILE A C 1
ATOM 567 O O . ILE A 1 70 ? -9.793 1.059 21.868 1.00 61.53 70 ILE A O 1
ATOM 571 N N . GLN A 1 71 ? -12.013 1.347 21.837 1.00 70.50 71 GLN A N 1
ATOM 572 C CA . GLN A 1 71 ? -12.050 1.775 20.435 1.00 70.50 71 GLN A CA 1
ATOM 573 C C . GLN A 1 71 ? -11.417 3.156 20.239 1.00 70.50 71 GLN A C 1
ATOM 575 O O . GLN A 1 71 ? -10.627 3.346 19.317 1.00 70.50 71 GLN A O 1
ATOM 580 N N . LEU A 1 72 ? -11.720 4.104 21.123 1.00 74.62 72 LEU A N 1
ATOM 581 C CA . LEU A 1 72 ? -11.173 5.458 21.111 1.00 74.62 72 LEU A CA 1
ATOM 582 C C . LEU A 1 72 ? -9.649 5.435 21.275 1.00 74.62 72 LEU A C 1
ATOM 584 O O . LEU A 1 72 ? -8.947 6.085 20.499 1.00 74.62 72 LEU A O 1
ATOM 588 N N . ASP A 1 73 ? -9.135 4.636 22.210 1.00 81.94 73 ASP A N 1
ATOM 589 C CA . ASP A 1 73 ? -7.696 4.450 22.411 1.00 81.94 73 ASP A CA 1
ATOM 590 C C . ASP A 1 73 ? -7.021 3.856 21.170 1.00 81.94 73 ASP A C 1
ATOM 592 O O . ASP A 1 73 ? -5.966 4.336 20.755 1.00 81.94 73 ASP A O 1
ATOM 596 N N . PHE A 1 74 ? -7.656 2.878 20.513 1.00 83.69 74 PHE A N 1
ATOM 597 C CA . PHE A 1 74 ? -7.147 2.313 19.263 1.00 83.69 74 PHE A CA 1
ATOM 598 C C . PHE A 1 74 ? -7.092 3.338 18.128 1.00 83.69 74 PHE A C 1
ATOM 600 O O . PHE A 1 74 ? -6.076 3.428 17.443 1.00 83.69 74 PHE A O 1
ATOM 607 N N . TYR A 1 75 ? -8.142 4.137 17.920 1.00 83.00 75 TYR A N 1
ATOM 608 C CA . TYR A 1 75 ? -8.130 5.152 16.860 1.00 83.00 75 TYR A CA 1
ATOM 609 C C . TYR A 1 75 ? -7.113 6.260 17.142 1.00 83.00 75 TYR A C 1
ATOM 611 O O . TYR A 1 75 ? -6.456 6.741 16.217 1.00 83.00 75 TYR A O 1
ATOM 619 N N . ASN A 1 76 ? -6.954 6.649 18.409 1.00 83.81 76 ASN A N 1
ATOM 620 C CA . ASN A 1 76 ? -5.932 7.606 18.824 1.00 83.81 76 ASN A CA 1
ATOM 621 C C . ASN A 1 76 ? -4.528 7.045 18.578 1.00 83.81 76 ASN A C 1
ATOM 623 O O . ASN A 1 76 ? -3.692 7.724 17.980 1.00 83.81 76 ASN A O 1
ATOM 627 N N . TRP A 1 77 ? -4.299 5.784 18.950 1.00 86.06 77 TRP A N 1
ATOM 628 C CA . TRP A 1 77 ? -3.056 5.078 18.663 1.00 86.06 77 TRP A CA 1
ATOM 629 C C . TRP A 1 77 ? -2.778 5.015 17.156 1.00 86.06 77 TRP A C 1
ATOM 631 O O . TRP A 1 77 ? -1.704 5.428 16.724 1.00 86.06 77 TRP A O 1
ATOM 641 N N . LEU A 1 78 ? -3.766 4.616 16.350 1.00 84.38 78 LEU A N 1
ATOM 642 C CA . LEU A 1 78 ? -3.673 4.498 14.892 1.00 84.38 78 LEU A CA 1
ATOM 643 C C . LEU A 1 78 ? -3.333 5.828 14.203 1.00 84.38 78 LEU A C 1
ATOM 645 O O . LEU A 1 78 ? -2.625 5.835 13.200 1.00 84.38 78 LEU A O 1
ATOM 649 N N . ARG A 1 79 ? -3.812 6.958 14.735 1.00 81.56 79 ARG A N 1
ATOM 650 C CA . ARG A 1 79 ? -3.446 8.302 14.248 1.00 81.56 79 ARG A CA 1
ATOM 651 C C . ARG A 1 79 ? -2.041 8.725 14.667 1.00 81.56 79 ARG A C 1
ATOM 653 O O . ARG A 1 79 ? -1.404 9.490 13.953 1.00 81.56 79 ARG A O 1
ATOM 660 N N . SER A 1 80 ? -1.578 8.261 15.826 1.00 80.75 80 SER A N 1
ATOM 661 C CA . SER A 1 80 ? -0.262 8.605 16.379 1.00 80.75 80 SER A CA 1
ATOM 662 C C . SER A 1 80 ? 0.872 7.709 15.881 1.00 80.75 80 SER A C 1
ATOM 664 O O . SER A 1 80 ? 2.039 8.006 16.122 1.00 80.75 80 SER A O 1
ATOM 666 N N . ILE A 1 81 ? 0.535 6.594 15.229 1.00 79.31 81 ILE A N 1
ATOM 667 C CA . ILE A 1 81 ? 1.508 5.570 14.885 1.00 79.31 81 ILE A CA 1
ATOM 668 C C . ILE A 1 81 ? 2.482 6.071 13.816 1.00 79.31 81 ILE A C 1
ATOM 670 O O . ILE A 1 81 ? 2.096 6.518 12.732 1.00 79.31 81 ILE A O 1
ATOM 674 N N . GLU A 1 82 ? 3.770 6.005 14.137 1.00 69.69 82 GLU A N 1
ATOM 675 C CA . GLU A 1 82 ? 4.834 6.375 13.210 1.00 69.69 82 GLU A CA 1
ATOM 676 C C . GLU A 1 82 ? 5.069 5.291 12.146 1.00 69.69 82 GLU A C 1
ATOM 678 O O . GLU A 1 82 ? 4.560 4.170 12.203 1.00 69.69 82 GLU A O 1
ATOM 683 N N . PHE A 1 83 ? 5.877 5.636 11.144 1.00 60.72 83 PHE A N 1
ATOM 684 C CA . PHE A 1 83 ? 6.177 4.783 9.994 1.00 60.72 83 PHE A CA 1
ATOM 685 C C . PHE A 1 83 ? 6.925 3.480 10.338 1.00 60.72 83 PHE A C 1
ATOM 687 O O . PHE A 1 83 ? 6.889 2.538 9.539 1.00 60.72 83 PHE A O 1
ATOM 694 N N . GLU A 1 84 ? 7.585 3.396 11.497 1.00 69.88 84 GLU A N 1
ATOM 695 C CA . GLU A 1 84 ? 8.274 2.187 11.960 1.00 69.88 84 GLU A CA 1
ATOM 696 C C . GLU A 1 84 ? 7.354 1.309 12.818 1.00 69.88 84 GLU A C 1
ATOM 698 O O . GLU A 1 84 ? 7.338 1.364 14.045 1.00 69.88 84 GLU A O 1
ATOM 703 N N . LEU A 1 85 ? 6.584 0.451 12.148 1.00 79.38 85 LEU A N 1
ATOM 704 C CA . LEU A 1 85 ? 5.740 -0.539 12.815 1.00 79.38 85 LEU A CA 1
ATOM 705 C C . LEU A 1 85 ? 6.578 -1.718 13.326 1.00 79.38 85 LEU A C 1
ATOM 707 O O . LEU A 1 85 ? 7.386 -2.290 12.585 1.00 79.38 85 LEU A O 1
ATOM 711 N N . THR A 1 86 ? 6.341 -2.126 14.573 1.00 85.56 86 THR A N 1
ATOM 712 C CA . THR A 1 86 ? 6.820 -3.421 15.081 1.00 85.56 86 THR A CA 1
ATOM 713 C C . THR A 1 86 ? 6.032 -4.568 14.441 1.00 85.56 86 THR A C 1
ATOM 715 O O . THR A 1 86 ? 4.910 -4.369 13.971 1.00 85.56 86 THR A O 1
ATOM 718 N N . GLU A 1 87 ? 6.585 -5.785 14.429 1.00 84.88 87 GLU A N 1
ATOM 719 C CA . GLU A 1 87 ? 5.866 -6.960 13.907 1.00 84.88 87 GLU A CA 1
ATOM 720 C C . GLU A 1 87 ? 4.557 -7.213 14.664 1.00 84.88 87 GLU A C 1
ATOM 722 O O . GLU A 1 87 ? 3.533 -7.506 14.052 1.00 84.88 87 GLU A O 1
ATOM 727 N N . GLN A 1 88 ? 4.560 -7.021 15.984 1.00 85.00 88 GLN A N 1
ATOM 728 C CA . GLN A 1 88 ? 3.363 -7.130 16.813 1.00 85.00 88 GLN A CA 1
ATOM 729 C C . GLN A 1 88 ? 2.292 -6.117 16.390 1.00 85.00 88 GLN A C 1
ATOM 731 O O . GLN A 1 88 ? 1.149 -6.506 16.159 1.00 85.00 88 GLN A O 1
ATOM 736 N N . SER A 1 89 ? 2.661 -4.844 16.206 1.00 85.19 89 SER A N 1
ATOM 737 C CA . SER A 1 89 ? 1.724 -3.808 15.748 1.00 85.19 89 SER A CA 1
ATOM 738 C C . SER A 1 89 ? 1.180 -4.093 14.346 1.00 85.19 89 SER A C 1
ATOM 740 O O . SER A 1 89 ? 0.012 -3.828 14.080 1.00 85.19 89 SER A O 1
ATOM 742 N N . ARG A 1 90 ? 1.995 -4.661 13.442 1.00 87.81 90 ARG A N 1
ATOM 743 C CA . ARG A 1 90 ? 1.527 -5.069 12.105 1.00 87.81 90 ARG A CA 1
ATOM 744 C C . ARG A 1 90 ? 0.451 -6.149 12.184 1.00 87.81 90 ARG A C 1
ATOM 746 O O . ARG A 1 90 ? -0.535 -6.062 11.457 1.00 87.81 90 ARG A O 1
ATOM 753 N N . VAL A 1 91 ? 0.642 -7.148 13.047 1.00 88.38 91 VAL A N 1
ATOM 754 C CA . VAL A 1 91 ? -0.344 -8.218 13.257 1.00 88.38 91 VAL A CA 1
ATOM 755 C C . VAL A 1 91 ? -1.642 -7.641 13.817 1.00 88.38 91 VAL A C 1
ATOM 757 O O . VAL A 1 91 ? -2.702 -7.902 13.258 1.00 88.38 91 VAL A O 1
ATOM 760 N N . GLU A 1 92 ? -1.561 -6.785 14.837 1.00 87.00 92 GLU A N 1
ATOM 761 C CA . GLU A 1 92 ? -2.744 -6.159 15.439 1.00 87.00 92 GLU A CA 1
ATOM 762 C C . GLU A 1 92 ? -3.537 -5.306 14.433 1.00 87.00 92 GLU A C 1
ATOM 764 O O . GLU A 1 92 ? -4.761 -5.418 14.343 1.00 87.00 92 GLU A O 1
ATOM 769 N N . LEU A 1 93 ? -2.847 -4.498 13.621 1.00 88.69 93 LEU A N 1
ATOM 770 C CA . LEU A 1 93 ? -3.473 -3.690 12.569 1.00 88.69 93 LEU A CA 1
ATOM 771 C C . LEU A 1 93 ? -4.142 -4.543 11.491 1.00 88.69 93 LEU A C 1
ATOM 773 O O . LEU A 1 93 ? -5.214 -4.194 10.994 1.00 88.69 93 LEU A O 1
ATOM 777 N N . TRP A 1 94 ? -3.518 -5.659 11.117 1.00 89.25 94 TRP A N 1
ATOM 778 C CA . TRP A 1 94 ? -4.090 -6.583 10.145 1.00 89.25 94 TRP A CA 1
ATOM 779 C C . TRP A 1 94 ? -5.327 -7.306 10.693 1.00 89.25 94 TRP A C 1
ATOM 781 O O . TRP A 1 94 ? -6.336 -7.446 9.993 1.00 89.25 94 TRP A O 1
ATOM 791 N N . ASP A 1 95 ? -5.293 -7.712 11.961 1.00 87.94 95 ASP A N 1
ATOM 792 C CA . ASP A 1 95 ? -6.424 -8.357 12.629 1.00 87.94 95 ASP A CA 1
ATOM 793 C C . ASP A 1 95 ? -7.620 -7.399 12.748 1.00 87.94 95 ASP A C 1
ATOM 795 O O . ASP A 1 95 ? -8.759 -7.798 12.498 1.00 87.94 95 ASP A O 1
ATOM 799 N N . ARG A 1 96 ? -7.355 -6.109 13.000 1.00 87.00 96 ARG A N 1
ATOM 800 C CA . ARG A 1 96 ? -8.355 -5.028 13.106 1.00 87.00 96 ARG A CA 1
ATOM 801 C C . ARG A 1 96 ? -8.521 -4.215 11.815 1.00 87.00 96 ARG A C 1
ATOM 803 O O . ARG A 1 96 ? -8.938 -3.055 11.837 1.00 87.00 96 ARG A O 1
ATOM 810 N N . ARG A 1 97 ? -8.231 -4.811 10.654 1.00 87.44 97 ARG A N 1
ATOM 811 C CA . ARG A 1 97 ? -8.233 -4.136 9.336 1.00 87.44 97 ARG A CA 1
ATOM 812 C C . ARG A 1 97 ? -9.530 -3.406 8.976 1.00 87.44 97 ARG A C 1
ATOM 814 O O . ARG A 1 97 ? -9.476 -2.351 8.353 1.00 87.44 97 ARG A O 1
ATOM 821 N N . TYR A 1 98 ? -10.689 -3.924 9.381 1.00 85.38 98 TYR A N 1
ATOM 822 C CA . TYR A 1 98 ? -11.973 -3.266 9.114 1.00 85.38 98 TYR A CA 1
ATOM 823 C C . TYR A 1 98 ? -12.224 -2.063 10.027 1.00 85.38 98 TYR A C 1
ATOM 825 O O . TYR A 1 98 ? -12.831 -1.084 9.601 1.00 85.38 98 TYR A O 1
ATOM 833 N N . GLU A 1 99 ? -11.709 -2.090 11.257 1.00 85.00 99 GLU A N 1
ATOM 834 C CA . GLU A 1 99 ? -11.755 -0.936 12.157 1.00 85.00 99 GLU A CA 1
ATOM 835 C C . GLU A 1 99 ? -10.835 0.182 11.654 1.00 85.00 99 GLU A C 1
ATOM 837 O O . GLU A 1 99 ? -11.185 1.355 11.756 1.00 85.00 99 GLU A O 1
ATOM 842 N N . CYS A 1 100 ? -9.706 -0.165 11.021 1.00 86.25 100 CYS A N 1
ATOM 843 C CA . CYS A 1 100 ? -8.802 0.812 10.404 1.00 86.25 100 CYS A CA 1
ATOM 844 C C . CYS A 1 100 ? -9.494 1.649 9.314 1.00 86.25 100 CYS A C 1
ATOM 846 O O . CYS A 1 100 ? -9.162 2.820 9.144 1.00 86.25 100 CYS A O 1
ATOM 848 N N . MET A 1 101 ? -10.511 1.104 8.631 1.00 84.88 101 MET A N 1
ATOM 849 C CA . MET A 1 101 ? -11.292 1.855 7.637 1.00 84.88 101 MET A CA 1
ATOM 850 C C . MET A 1 101 ? -12.017 3.062 8.252 1.00 84.88 101 MET A C 1
ATOM 852 O O . MET A 1 101 ? -12.292 4.027 7.546 1.00 84.88 101 MET A O 1
ATOM 856 N N . ARG A 1 102 ? -12.292 3.060 9.564 1.00 83.25 102 ARG A N 1
ATOM 857 C CA . ARG A 1 102 ? -12.894 4.205 10.275 1.00 83.25 102 ARG A CA 1
ATOM 858 C C . ARG A 1 102 ? -11.932 5.373 10.469 1.00 83.25 102 ARG A C 1
ATOM 860 O O . ARG A 1 102 ? -12.373 6.472 10.795 1.00 83.25 102 ARG A O 1
ATOM 867 N N . VAL A 1 103 ? -10.635 5.159 10.251 1.00 84.88 103 VAL A N 1
ATOM 868 C CA . VAL A 1 103 ? -9.601 6.198 10.237 1.00 84.88 103 VAL A CA 1
ATOM 869 C C . VAL A 1 103 ? -9.001 6.216 8.836 1.00 84.88 103 VAL A C 1
ATOM 871 O O . VAL A 1 103 ? -7.977 5.579 8.591 1.00 84.88 103 VAL A O 1
ATOM 874 N N . PRO A 1 104 ? -9.628 6.917 7.879 1.00 82.62 104 PRO A N 1
ATOM 875 C CA . PRO A 1 104 ? -9.299 6.735 6.472 1.00 82.62 104 PRO A CA 1
ATOM 876 C C . PRO A 1 104 ? -7.849 7.149 6.142 1.00 82.62 104 PRO A C 1
ATOM 878 O O . PRO A 1 104 ? -7.192 6.514 5.318 1.00 82.62 104 PRO A O 1
ATOM 881 N N . GLU A 1 105 ? -7.298 8.125 6.870 1.00 83.00 105 GLU A N 1
ATOM 882 C CA . GLU A 1 105 ? -5.892 8.567 6.800 1.00 83.00 105 GLU A CA 1
ATOM 883 C C . GLU A 1 105 ? -4.870 7.469 7.155 1.00 83.00 105 GLU A C 1
ATOM 885 O O . GLU A 1 105 ? -3.684 7.584 6.837 1.00 83.00 105 GLU A O 1
ATOM 890 N N . SER A 1 106 ? -5.305 6.386 7.805 1.00 86.75 106 SER A N 1
ATOM 891 C CA . SER A 1 106 ? -4.442 5.265 8.185 1.00 86.75 106 SER A CA 1
ATOM 892 C C . SER A 1 106 ? -4.100 4.327 7.025 1.00 86.75 106 SER A C 1
ATOM 894 O 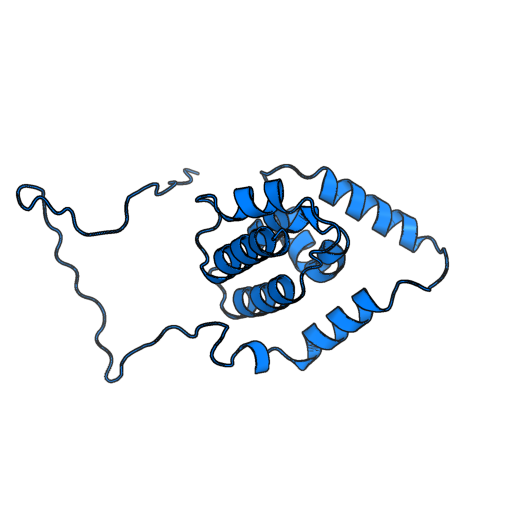O . SER A 1 106 ? -3.207 3.493 7.184 1.00 86.75 106 SER A O 1
ATOM 896 N N . LEU A 1 107 ? -4.743 4.479 5.857 1.00 88.88 107 LEU A N 1
ATOM 897 C CA . LEU A 1 107 ? -4.570 3.599 4.692 1.00 88.88 107 LEU A CA 1
ATOM 898 C C . LEU A 1 107 ? -3.103 3.271 4.373 1.00 88.88 107 LEU A C 1
ATOM 900 O O . LEU A 1 107 ? -2.788 2.085 4.255 1.00 88.88 107 LEU A O 1
ATOM 904 N N . PRO A 1 108 ? -2.183 4.251 4.274 1.00 89.56 108 PRO A N 1
ATOM 905 C CA . PRO A 1 108 ? -0.795 3.946 3.942 1.00 89.56 108 PRO A CA 1
ATOM 906 C C . PRO A 1 108 ? -0.114 3.085 5.016 1.00 89.56 108 PRO A C 1
ATOM 908 O O . PRO A 1 108 ? 0.584 2.121 4.706 1.00 89.56 108 PRO A O 1
ATOM 911 N N . ARG A 1 109 ? -0.391 3.363 6.297 1.00 87.50 109 ARG A N 1
ATOM 912 C CA . ARG A 1 109 ? 0.163 2.617 7.437 1.00 87.50 109 ARG A CA 1
ATOM 913 C C . ARG A 1 109 ? -0.359 1.188 7.448 1.00 87.50 109 ARG A C 1
ATOM 915 O O . ARG A 1 109 ? 0.426 0.254 7.569 1.00 87.50 109 ARG A O 1
ATOM 922 N N . TRP A 1 110 ? -1.662 1.019 7.242 1.00 90.38 110 TRP A N 1
ATOM 923 C CA . TRP A 1 110 ? -2.282 -0.297 7.152 1.00 90.38 110 TRP A CA 1
ATOM 924 C C . TRP A 1 110 ? -1.745 -1.113 5.961 1.00 90.38 110 TRP A C 1
ATOM 926 O O . TRP A 1 110 ? -1.465 -2.302 6.110 1.00 90.38 110 TRP A O 1
ATOM 936 N N . LEU A 1 111 ? -1.483 -0.487 4.805 1.00 91.94 111 LEU A N 1
ATOM 937 C CA . LEU A 1 111 ? -0.880 -1.168 3.648 1.00 91.94 111 LEU A CA 1
ATOM 938 C C . LEU A 1 111 ? 0.534 -1.708 3.928 1.00 91.94 111 LEU A C 1
ATOM 940 O O . LEU A 1 111 ? 0.933 -2.710 3.329 1.00 91.94 111 LEU A O 1
ATOM 944 N N . LYS A 1 112 ? 1.276 -1.106 4.869 1.00 89.38 112 LYS A N 1
ATOM 945 C CA . LYS A 1 112 ? 2.577 -1.622 5.338 1.00 89.38 112 LYS A CA 1
ATOM 946 C C . LYS A 1 112 ? 2.454 -2.872 6.223 1.00 89.38 112 LYS A C 1
ATOM 948 O O . LYS A 1 112 ? 3.466 -3.517 6.496 1.00 89.38 112 LYS A O 1
ATOM 953 N N . CYS A 1 113 ? 1.249 -3.222 6.673 1.00 90.75 113 CYS A N 1
ATOM 954 C CA . CYS A 1 113 ? 0.969 -4.442 7.438 1.00 90.75 113 CYS A CA 1
ATOM 955 C C . CYS A 1 113 ? 0.616 -5.638 6.543 1.00 90.75 113 CYS A C 1
ATOM 957 O O . CYS A 1 113 ? 0.656 -6.778 7.004 1.00 90.75 113 CYS A O 1
ATOM 959 N N . VAL A 1 114 ? 0.276 -5.393 5.273 1.00 91.00 114 VAL A N 1
ATOM 960 C CA . VAL A 1 114 ? -0.119 -6.435 4.318 1.00 91.00 114 VAL A CA 1
ATOM 961 C C . VAL A 1 114 ? 1.072 -7.341 4.005 1.00 91.00 114 VAL A C 1
ATOM 963 O O . VAL A 1 114 ? 2.152 -6.884 3.623 1.00 91.00 114 VAL A O 1
ATOM 966 N N . LYS A 1 115 ? 0.865 -8.657 4.091 1.00 90.88 115 LYS A N 1
ATOM 967 C CA . LYS A 1 115 ? 1.851 -9.651 3.654 1.00 90.88 115 LYS A CA 1
ATOM 968 C C . LYS A 1 115 ? 1.757 -9.852 2.143 1.00 90.88 115 LYS A C 1
ATOM 970 O O . LYS A 1 115 ? 1.111 -10.779 1.667 1.00 90.88 115 LYS A O 1
ATOM 975 N N . TRP A 1 116 ? 2.458 -9.014 1.381 1.00 90.50 116 TRP A N 1
ATOM 976 C CA . TRP A 1 116 ? 2.462 -9.043 -0.092 1.00 90.50 116 TRP A CA 1
ATOM 977 C C . TRP A 1 116 ? 2.993 -10.344 -0.725 1.00 90.50 116 TRP A C 1
ATOM 979 O O . TRP A 1 116 ? 2.806 -10.572 -1.917 1.00 90.50 116 TRP A O 1
ATOM 989 N N . SER A 1 117 ? 3.636 -11.217 0.058 1.00 89.88 117 SER A N 1
ATOM 990 C CA . SER A 1 117 ? 4.041 -12.564 -0.364 1.00 89.88 117 SER A CA 1
ATOM 991 C C . SER A 1 117 ? 2.909 -13.598 -0.304 1.00 89.88 117 SER A C 1
ATOM 993 O O . SER A 1 117 ? 3.031 -14.660 -0.915 1.00 89.88 117 SER A O 1
ATOM 995 N N . ASN A 1 118 ? 1.821 -13.313 0.419 1.00 88.38 118 ASN A N 1
ATOM 996 C CA . ASN A 1 118 ? 0.675 -14.200 0.559 1.00 88.38 118 ASN A CA 1
ATOM 997 C C . ASN A 1 118 ? -0.475 -13.744 -0.345 1.00 88.38 118 ASN A C 1
ATOM 999 O O . ASN A 1 118 ? -1.022 -12.655 -0.191 1.00 88.38 118 ASN A O 1
ATOM 1003 N N . ARG A 1 119 ? -0.884 -14.615 -1.271 1.00 84.69 119 ARG A N 1
ATOM 1004 C CA . ARG A 1 119 ? -1.958 -14.329 -2.227 1.00 84.69 119 ARG A CA 1
ATOM 1005 C C . ARG A 1 119 ? -3.285 -13.993 -1.544 1.00 84.69 119 ARG A C 1
ATOM 1007 O O . ARG A 1 119 ? -3.980 -13.102 -2.023 1.00 84.69 119 ARG A O 1
ATOM 1014 N N . ASP A 1 120 ? -3.647 -14.701 -0.479 1.00 84.19 120 ASP A N 1
ATOM 1015 C CA . ASP A 1 120 ? -4.951 -14.516 0.165 1.00 84.19 120 ASP A CA 1
ATOM 1016 C C . ASP A 1 120 ? -5.025 -13.162 0.881 1.00 84.19 120 ASP A C 1
ATOM 1018 O O . ASP A 1 120 ? -6.006 -12.435 0.718 1.00 84.19 120 ASP A O 1
ATOM 1022 N N . ASP A 1 121 ? -3.938 -12.774 1.558 1.00 88.19 121 ASP A N 1
ATOM 1023 C CA . ASP A 1 121 ? -3.817 -11.469 2.215 1.00 88.19 121 ASP A CA 1
ATOM 1024 C C . ASP A 1 121 ? -3.863 -10.328 1.184 1.00 88.19 121 ASP A C 1
ATOM 1026 O O . ASP A 1 121 ? -4.544 -9.325 1.392 1.00 88.19 121 ASP A O 1
ATOM 1030 N N . VAL A 1 122 ? -3.210 -10.492 0.027 1.00 88.25 122 VAL A N 1
ATOM 1031 C CA . VAL A 1 122 ? -3.251 -9.504 -1.068 1.00 88.25 122 VAL A CA 1
ATOM 1032 C C . VAL A 1 122 ? -4.660 -9.360 -1.651 1.00 88.25 122 VAL A C 1
ATOM 1034 O O . VAL A 1 122 ? -5.123 -8.244 -1.887 1.00 88.25 122 VAL A O 1
ATOM 1037 N N . LEU A 1 123 ? -5.374 -10.469 -1.864 1.00 85.06 123 LEU A N 1
ATOM 1038 C CA . LEU A 1 123 ? -6.750 -10.433 -2.368 1.00 85.06 123 LEU A CA 1
ATOM 1039 C C . LEU A 1 123 ? -7.705 -9.759 -1.380 1.00 85.06 123 LEU A C 1
ATOM 1041 O O . LEU A 1 123 ? -8.586 -9.003 -1.795 1.00 85.06 123 LEU A O 1
ATOM 1045 N N . GLU A 1 124 ? -7.540 -10.018 -0.085 1.00 85.62 124 GLU A N 1
ATOM 1046 C CA . GLU A 1 124 ? -8.310 -9.341 0.954 1.00 85.62 124 GLU A CA 1
ATOM 1047 C C . GLU A 1 124 ? -7.974 -7.847 1.019 1.00 85.62 124 GLU A C 1
ATOM 1049 O O . GLU A 1 124 ? -8.883 -7.015 1.081 1.00 85.62 124 GLU A O 1
ATOM 1054 N N . ALA A 1 125 ? -6.691 -7.497 0.906 1.00 89.31 125 ALA A N 1
ATOM 1055 C CA . ALA A 1 125 ? -6.263 -6.110 0.878 1.00 89.31 125 ALA A CA 1
ATOM 1056 C C . ALA A 1 125 ? -6.884 -5.345 -0.300 1.00 89.31 125 ALA A C 1
ATOM 1058 O O . ALA A 1 125 ? -7.423 -4.258 -0.106 1.00 89.31 125 ALA A O 1
ATOM 1059 N N . TYR A 1 126 ? -6.904 -5.932 -1.501 1.00 88.25 126 TYR A N 1
ATOM 1060 C CA . TYR A 1 126 ? -7.538 -5.318 -2.672 1.00 88.25 126 TYR A CA 1
ATOM 1061 C C . TYR A 1 126 ? -9.026 -5.021 -2.459 1.00 88.25 126 TYR A C 1
ATOM 1063 O O . TYR A 1 126 ? -9.484 -3.942 -2.828 1.00 88.25 126 TYR A O 1
ATOM 1071 N N . LYS A 1 127 ? -9.773 -5.918 -1.805 1.00 84.19 127 LYS A N 1
ATOM 1072 C CA . LYS A 1 127 ? -11.188 -5.678 -1.475 1.00 84.19 127 LYS A CA 1
ATOM 1073 C C . LYS A 1 127 ? -11.378 -4.512 -0.516 1.00 84.19 127 LYS A C 1
ATOM 1075 O O . LYS A 1 127 ? -12.297 -3.715 -0.686 1.00 84.19 127 LYS A O 1
ATOM 1080 N N . ILE A 1 128 ? -10.536 -4.433 0.509 1.00 86.56 128 ILE A N 1
ATOM 1081 C CA . ILE A 1 128 ? -10.605 -3.368 1.511 1.00 86.56 128 ILE A CA 1
ATOM 1082 C C . ILE A 1 128 ? -10.236 -2.022 0.878 1.00 86.56 128 ILE A C 1
ATOM 1084 O O . ILE A 1 128 ? -10.950 -1.047 1.086 1.00 86.56 128 ILE A O 1
ATOM 1088 N N . VAL A 1 129 ? -9.193 -1.982 0.043 1.00 87.81 129 VAL A N 1
ATOM 1089 C CA . VAL A 1 129 ? -8.783 -0.781 -0.704 1.00 87.81 129 VAL A CA 1
ATOM 1090 C C . VAL A 1 129 ? -9.876 -0.321 -1.674 1.00 87.81 129 VAL A C 1
ATOM 1092 O O . VAL A 1 129 ? -10.140 0.873 -1.773 1.00 87.81 129 VAL A O 1
ATOM 1095 N N . GLU A 1 130 ? -10.552 -1.246 -2.363 1.00 84.31 130 GLU A N 1
ATOM 1096 C CA . GLU A 1 130 ? -11.662 -0.918 -3.270 1.00 84.31 130 GLU A CA 1
ATOM 1097 C C . GLU A 1 130 ? -12.838 -0.248 -2.547 1.00 84.31 130 GLU A C 1
ATOM 1099 O O . GLU A 1 130 ? -13.461 0.664 -3.094 1.00 84.31 130 GLU A O 1
ATOM 1104 N N . ASN A 1 131 ? -13.112 -0.681 -1.314 1.00 82.75 131 ASN A N 1
ATOM 1105 C CA . ASN A 1 131 ? -14.179 -0.156 -0.463 1.00 82.75 131 ASN A CA 1
ATOM 1106 C C . ASN A 1 131 ? -13.685 0.914 0.524 1.00 82.75 131 ASN A C 1
ATOM 1108 O O . ASN A 1 131 ? -14.418 1.279 1.446 1.00 82.75 131 ASN A O 1
ATOM 1112 N N . TRP A 1 132 ? -12.452 1.406 0.371 1.00 85.56 132 TRP A N 1
ATOM 1113 C CA . TRP A 1 132 ? -11.880 2.342 1.329 1.00 85.56 132 TRP A CA 1
ATOM 1114 C C . TRP A 1 132 ? -12.629 3.682 1.289 1.00 85.56 132 TRP A C 1
ATOM 1116 O O . TRP A 1 132 ? -12.854 4.227 0.204 1.00 85.56 132 TRP A O 1
ATOM 1126 N N . PRO A 1 133 ? -13.029 4.247 2.441 1.00 81.00 133 PRO A N 1
ATOM 1127 C CA . PRO A 1 133 ? -13.807 5.480 2.471 1.00 81.00 133 PRO A CA 1
ATOM 1128 C C . PRO A 1 133 ? -12.980 6.669 1.979 1.00 81.00 133 PRO A C 1
ATOM 1130 O O . PRO A 1 133 ? -12.048 7.108 2.640 1.00 81.00 133 PRO A O 1
ATOM 1133 N N . THR A 1 134 ? -13.348 7.230 0.829 1.00 71.19 134 THR A N 1
ATOM 1134 C CA . THR A 1 134 ? -12.596 8.316 0.173 1.00 71.19 134 THR A CA 1
ATOM 1135 C C . THR A 1 134 ? -13.077 9.723 0.534 1.00 71.19 134 THR A C 1
ATOM 1137 O O . THR A 1 134 ? -12.370 10.694 0.284 1.00 71.19 134 THR A O 1
ATOM 1140 N N . LYS A 1 135 ? -14.266 9.856 1.139 1.00 63.91 135 LYS A N 1
ATOM 1141 C CA . LYS A 1 135 ? -14.924 11.153 1.397 1.00 63.91 135 LYS A CA 1
ATOM 1142 C C . LYS A 1 135 ? -14.281 11.992 2.511 1.00 63.91 135 LYS A C 1
ATOM 1144 O O . LYS A 1 135 ? -14.476 13.200 2.521 1.00 63.91 135 LYS A O 1
ATOM 1149 N N . ASN A 1 136 ? -13.538 11.360 3.423 1.00 60.62 136 ASN A N 1
ATOM 1150 C CA . ASN A 1 136 ? -13.035 11.983 4.658 1.00 60.62 136 ASN A CA 1
ATOM 1151 C C . ASN A 1 136 ? -11.494 11.977 4.776 1.00 60.62 136 ASN A C 1
ATOM 1153 O O . ASN A 1 136 ? -10.969 12.288 5.837 1.00 60.62 136 ASN A O 1
ATOM 1157 N N . ILE A 1 137 ? -10.769 11.586 3.725 1.00 66.88 137 ILE A N 1
ATOM 1158 C CA . ILE A 1 137 ? -9.301 11.714 3.622 1.00 66.88 137 ILE A CA 1
ATOM 1159 C C . ILE A 1 137 ? -8.989 13.073 2.999 1.00 66.88 137 ILE A C 1
ATOM 1161 O O . ILE A 1 137 ? -9.738 13.470 2.114 1.00 66.88 137 ILE A O 1
ATOM 1165 N N . ASP A 1 138 ? -7.882 13.737 3.364 1.00 69.44 138 ASP A N 1
ATOM 1166 C CA . ASP A 1 138 ? -7.253 14.729 2.474 1.00 69.44 138 ASP A CA 1
ATOM 1167 C C . ASP A 1 138 ? -6.632 13.986 1.279 1.00 69.44 138 ASP A C 1
ATOM 1169 O O . ASP A 1 138 ? -5.552 13.395 1.410 1.00 69.44 138 ASP A O 1
ATOM 1173 N N . PRO A 1 139 ? -7.286 13.984 0.098 1.00 66.81 139 PRO A N 1
ATOM 1174 C CA . PRO A 1 139 ? -6.899 13.087 -0.984 1.00 66.81 139 PRO A CA 1
ATOM 1175 C C . PRO A 1 139 ? -5.519 13.389 -1.551 1.00 66.81 139 PRO A C 1
ATOM 1177 O O . PRO A 1 139 ? -4.951 12.526 -2.205 1.00 66.81 139 PRO A O 1
ATOM 1180 N N . LEU A 1 140 ? -4.952 14.576 -1.299 1.00 74.25 140 LEU A N 1
ATOM 1181 C CA . LEU A 1 140 ? -3.647 14.925 -1.851 1.00 74.25 140 LEU A CA 1
ATOM 1182 C C . LEU A 1 140 ? -2.516 14.199 -1.136 1.00 74.25 140 LEU A C 1
ATOM 1184 O O . LEU A 1 140 ? -1.720 13.523 -1.777 1.00 74.25 140 LEU A O 1
ATOM 1188 N N . MET A 1 141 ? -2.442 14.349 0.187 1.00 79.12 141 MET A N 1
ATOM 1189 C CA . MET A 1 141 ? -1.303 13.861 0.965 1.00 79.12 141 MET A CA 1
ATOM 1190 C C . MET A 1 141 ? -1.257 12.337 0.953 1.00 79.12 141 MET A C 1
ATOM 1192 O O . MET A 1 141 ? -0.221 11.749 0.652 1.00 79.12 141 MET A O 1
ATOM 1196 N N . THR A 1 142 ? -2.404 11.695 1.178 1.00 81.62 142 THR A N 1
ATOM 1197 C CA . THR A 1 142 ? -2.502 10.235 1.150 1.00 81.62 142 THR A CA 1
ATOM 1198 C C . THR A 1 142 ? -2.232 9.674 -0.245 1.00 81.62 142 THR A C 1
ATOM 1200 O O . THR A 1 142 ? -1.485 8.707 -0.366 1.00 81.62 142 THR A O 1
ATOM 1203 N N . ALA A 1 143 ? -2.780 10.262 -1.316 1.00 84.56 143 ALA A N 1
ATOM 1204 C CA . ALA A 1 143 ? -2.534 9.740 -2.661 1.00 84.56 143 ALA A CA 1
ATOM 1205 C C . ALA A 1 143 ? -1.076 9.914 -3.097 1.00 84.56 143 ALA A C 1
ATOM 1207 O O . ALA A 1 143 ? -0.523 9.005 -3.708 1.00 84.56 143 ALA A O 1
ATOM 1208 N N . LEU A 1 144 ? -0.441 11.045 -2.773 1.00 87.44 144 LEU A N 1
ATOM 1209 C CA . LEU A 1 144 ? 0.975 11.257 -3.078 1.00 87.44 144 LEU A CA 1
ATOM 1210 C C . LEU A 1 144 ? 1.870 10.271 -2.323 1.00 87.44 144 LEU A C 1
ATOM 1212 O O . LEU A 1 144 ? 2.799 9.736 -2.921 1.00 87.44 144 LEU A O 1
ATOM 1216 N N . GLU A 1 145 ? 1.559 9.969 -1.059 1.00 89.38 145 GLU A N 1
ATOM 1217 C CA . GLU A 1 145 ? 2.281 8.946 -0.297 1.00 89.38 145 GLU A CA 1
ATOM 1218 C C . GLU A 1 145 ? 2.155 7.559 -0.950 1.00 89.38 145 GLU A C 1
ATOM 1220 O O . GLU A 1 145 ? 3.150 6.865 -1.130 1.00 89.38 145 GLU A O 1
ATOM 1225 N N . LEU A 1 146 ? 0.952 7.170 -1.386 1.00 90.00 146 LEU A N 1
ATOM 1226 C CA . LEU A 1 146 ? 0.714 5.890 -2.071 1.00 90.00 146 LEU A CA 1
ATOM 1227 C C . LEU A 1 146 ? 1.332 5.804 -3.475 1.00 90.00 146 LEU A C 1
ATOM 1229 O O . LEU A 1 146 ? 1.404 4.721 -4.057 1.00 90.00 146 LEU A O 1
ATOM 1233 N N . LEU A 1 147 ? 1.752 6.933 -4.043 1.00 90.38 147 LEU A N 1
ATOM 1234 C CA . LEU A 1 147 ? 2.513 6.980 -5.289 1.00 90.38 147 LEU A CA 1
ATOM 1235 C C . LEU A 1 147 ? 4.022 6.921 -5.050 1.00 90.38 147 LEU A C 1
ATOM 1237 O O . LEU A 1 147 ? 4.776 6.815 -6.021 1.00 90.38 147 LEU A O 1
ATOM 1241 N N . ASP A 1 148 ? 4.472 6.928 -3.799 1.00 89.69 148 ASP A N 1
ATOM 1242 C CA . ASP A 1 148 ? 5.877 6.748 -3.478 1.00 89.69 148 ASP A CA 1
ATOM 1243 C C . ASP A 1 148 ? 6.348 5.315 -3.796 1.00 89.69 148 ASP A C 1
ATOM 1245 O O . ASP A 1 148 ? 5.580 4.366 -3.978 1.00 89.69 148 ASP A O 1
ATOM 1249 N N . VAL A 1 149 ? 7.660 5.167 -3.884 1.00 84.75 149 VAL A N 1
ATOM 1250 C CA . VAL A 1 149 ? 8.416 3.927 -4.096 1.00 84.75 149 VAL A CA 1
ATOM 1251 C C . VAL A 1 149 ? 8.116 2.817 -3.087 1.00 84.75 149 VAL A C 1
ATOM 1253 O O . VAL A 1 149 ? 8.273 1.643 -3.415 1.00 84.75 149 VAL A O 1
ATOM 1256 N N . ASP A 1 150 ? 7.683 3.177 -1.876 1.00 86.31 150 ASP A N 1
ATOM 1257 C CA . ASP A 1 150 ? 7.326 2.235 -0.813 1.00 86.31 150 ASP A CA 1
ATOM 1258 C C . ASP A 1 150 ? 6.052 1.431 -1.170 1.00 86.31 150 ASP A C 1
ATOM 1260 O O . ASP A 1 150 ? 5.817 0.374 -0.583 1.00 86.31 150 ASP A O 1
ATOM 1264 N N . TYR A 1 151 ? 5.261 1.880 -2.157 1.00 90.00 151 TYR A N 1
ATOM 1265 C CA . TYR A 1 151 ? 4.017 1.240 -2.600 1.00 90.00 151 TYR A CA 1
ATOM 1266 C C . TYR A 1 151 ? 4.084 0.875 -4.099 1.00 90.00 151 TYR A C 1
ATOM 1268 O O . TYR A 1 151 ? 3.496 1.547 -4.952 1.00 90.00 151 TYR A O 1
ATOM 1276 N N . PRO A 1 152 ? 4.800 -0.206 -4.462 1.00 89.31 152 PRO A N 1
ATOM 1277 C CA . PRO A 1 152 ? 4.977 -0.609 -5.859 1.00 89.31 152 PRO A CA 1
ATOM 1278 C C . PRO A 1 152 ? 3.744 -1.302 -6.461 1.00 89.31 152 PRO A C 1
ATOM 1280 O O . PRO A 1 152 ? 3.696 -1.506 -7.675 1.00 89.31 152 PRO A O 1
ATOM 1283 N N . ASP A 1 153 ? 2.760 -1.686 -5.639 1.00 90.56 153 ASP A N 1
ATOM 1284 C CA . ASP A 1 153 ? 1.595 -2.444 -6.091 1.00 90.56 153 ASP A CA 1
ATOM 1285 C C . ASP A 1 153 ? 0.729 -1.638 -7.092 1.00 90.56 153 ASP A C 1
ATOM 1287 O O . ASP A 1 153 ? 0.281 -0.526 -6.782 1.00 90.56 153 ASP A O 1
ATOM 1291 N N . PRO A 1 154 ? 0.445 -2.184 -8.293 1.00 88.38 154 PRO A N 1
ATOM 1292 C CA . PRO A 1 154 ? -0.314 -1.468 -9.316 1.00 88.38 154 PRO A CA 1
ATOM 1293 C C . PRO A 1 154 ? -1.750 -1.119 -8.913 1.00 88.38 154 PRO A C 1
ATOM 1295 O O . PRO A 1 154 ? -2.274 -0.103 -9.370 1.00 88.38 154 PRO A O 1
ATOM 1298 N N . PHE A 1 155 ? -2.408 -1.945 -8.095 1.00 88.06 155 PHE A N 1
ATOM 1299 C CA . PHE A 1 155 ? -3.792 -1.716 -7.681 1.00 88.06 155 PHE A CA 1
ATOM 1300 C C . PHE A 1 155 ? -3.882 -0.606 -6.628 1.00 88.06 155 PHE A C 1
ATOM 1302 O O . PHE A 1 155 ? -4.760 0.258 -6.715 1.00 88.06 155 PHE A O 1
ATOM 1309 N N . VAL A 1 156 ? -2.937 -0.574 -5.686 1.00 90.56 156 VAL A N 1
ATOM 1310 C CA . VAL A 1 156 ? -2.779 0.524 -4.721 1.00 90.56 156 VAL A CA 1
ATOM 1311 C C . VAL A 1 156 ? -2.527 1.840 -5.453 1.00 90.56 156 VAL A C 1
ATOM 1313 O O . VAL A 1 156 ? -3.250 2.811 -5.233 1.00 90.56 156 VAL A O 1
ATOM 1316 N N . ARG A 1 157 ? -1.578 1.862 -6.396 1.00 91.50 157 ARG A N 1
ATOM 1317 C CA . ARG A 1 157 ? -1.271 3.063 -7.191 1.00 91.50 157 ARG A CA 1
ATOM 1318 C C . ARG A 1 157 ? -2.445 3.508 -8.057 1.00 91.50 157 ARG A C 1
ATOM 1320 O O . ARG A 1 157 ? -2.736 4.698 -8.129 1.00 91.50 157 ARG A O 1
ATOM 1327 N N . PHE A 1 158 ? -3.163 2.570 -8.675 1.00 88.62 158 PHE A N 1
ATOM 1328 C CA . PHE A 1 158 ? -4.391 2.877 -9.411 1.00 88.62 158 PHE A CA 1
ATOM 1329 C C . PHE A 1 158 ? -5.446 3.530 -8.507 1.00 88.62 158 PHE A C 1
ATOM 1331 O O . PHE A 1 158 ? -6.080 4.509 -8.898 1.00 88.62 158 PHE A O 1
ATOM 1338 N N . SER A 1 159 ? -5.609 3.022 -7.285 1.00 87.25 159 SER A N 1
ATOM 1339 C CA . SER A 1 159 ? -6.536 3.587 -6.300 1.00 87.25 159 SER A CA 1
ATOM 1340 C C . SER A 1 159 ? -6.103 4.985 -5.849 1.00 87.25 159 SER A C 1
ATOM 1342 O O . SER A 1 159 ? -6.941 5.879 -5.767 1.00 87.25 159 SER A O 1
ATOM 1344 N N . ALA A 1 160 ? -4.801 5.217 -5.662 1.00 88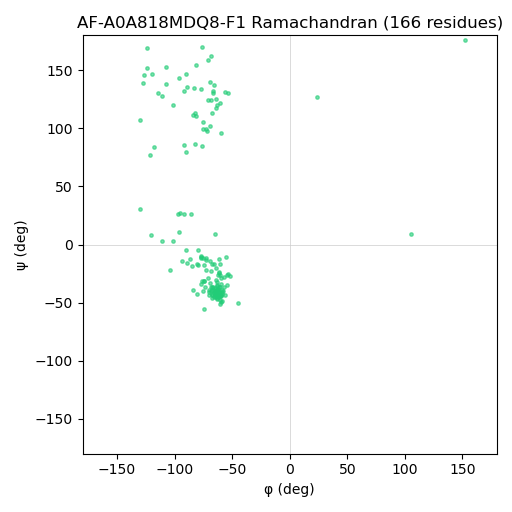.88 160 ALA A N 1
ATOM 1345 C CA . ALA A 1 160 ? -4.250 6.540 -5.371 1.00 88.88 160 ALA A CA 1
ATOM 1346 C C . ALA A 1 160 ? -4.533 7.549 -6.496 1.00 88.88 160 ALA A C 1
ATOM 1348 O O . ALA A 1 160 ? -4.979 8.662 -6.233 1.00 88.88 160 ALA A O 1
ATOM 1349 N N . VAL A 1 161 ? -4.365 7.152 -7.762 1.00 88.75 161 VAL A N 1
ATOM 1350 C CA . VAL A 1 161 ? -4.719 8.007 -8.909 1.00 88.75 161 VAL A CA 1
ATOM 1351 C C . VAL A 1 161 ? -6.218 8.329 -8.921 1.00 88.75 161 VAL A C 1
ATOM 1353 O O . VAL A 1 161 ? -6.585 9.477 -9.155 1.00 88.75 161 VAL A O 1
ATOM 1356 N N . ARG A 1 162 ? -7.094 7.366 -8.600 1.00 84.81 162 ARG A N 1
ATOM 1357 C CA . ARG A 1 162 ? -8.545 7.620 -8.489 1.00 84.81 162 ARG A CA 1
ATOM 1358 C C . ARG A 1 162 ? -8.892 8.655 -7.417 1.00 84.81 162 ARG A C 1
ATOM 1360 O O . ARG A 1 162 ? -9.811 9.436 -7.634 1.00 84.81 162 ARG A O 1
ATOM 1367 N N . LEU A 1 163 ? -8.173 8.673 -6.290 1.00 82.12 163 LEU A N 1
ATOM 1368 C CA . LEU A 1 163 ? -8.350 9.691 -5.243 1.00 82.12 163 LEU A CA 1
ATOM 1369 C C . LEU A 1 163 ? -8.019 11.103 -5.749 1.00 82.12 163 LEU A C 1
ATOM 1371 O O . LEU A 1 163 ? -8.662 12.073 -5.345 1.00 82.12 163 LEU A O 1
ATOM 1375 N N . LEU A 1 164 ? -7.033 11.225 -6.642 1.00 83.56 164 LEU A N 1
ATOM 1376 C CA . LEU A 1 164 ? -6.674 12.500 -7.265 1.00 83.56 164 LEU A CA 1
ATOM 1377 C C . LEU A 1 164 ? -7.710 12.946 -8.307 1.00 83.56 164 LEU A C 1
ATOM 1379 O O . LEU A 1 164 ? -7.994 14.136 -8.399 1.00 83.56 164 LEU A O 1
ATOM 1383 N N . ASP A 1 165 ? -8.287 12.001 -9.053 1.00 79.94 165 ASP A N 1
ATOM 1384 C CA . ASP A 1 165 ? -9.251 12.271 -10.130 1.00 79.94 165 ASP A CA 1
ATOM 1385 C C . ASP A 1 165 ? -10.614 12.756 -9.604 1.00 79.94 165 ASP A C 1
ATOM 1387 O O . ASP A 1 165 ? -11.271 13.583 -10.225 1.00 79.94 165 ASP A O 1
ATOM 1391 N N . THR A 1 166 ? -11.012 12.348 -8.391 1.00 66.12 166 THR A N 1
ATOM 1392 C CA . THR A 1 166 ? -12.251 12.811 -7.724 1.00 66.12 166 THR A CA 1
ATOM 1393 C C . THR A 1 166 ? -12.295 14.312 -7.366 1.00 66.12 166 THR A C 1
ATOM 1395 O O . THR A 1 166 ? -13.204 14.742 -6.657 1.00 66.12 166 THR A O 1
ATOM 1398 N N . ARG A 1 167 ? -11.325 15.116 -7.825 1.00 54.06 167 ARG A N 1
ATOM 1399 C CA . ARG A 1 167 ? -11.211 16.569 -7.599 1.00 54.06 167 ARG A CA 1
ATOM 1400 C C . ARG A 1 167 ? -11.444 17.433 -8.852 1.00 54.06 167 ARG A C 1
ATOM 1402 O O . ARG A 1 167 ? -11.288 18.651 -8.748 1.00 54.06 167 ARG A O 1
ATOM 1409 N N . ILE A 1 168 ? -11.783 16.841 -10.000 1.00 43.44 168 ILE A N 1
ATOM 1410 C CA . ILE A 1 168 ? -12.163 17.562 -11.233 1.00 43.44 168 ILE A CA 1
ATOM 1411 C C . ILE A 1 168 ? -13.686 17.544 -11.377 1.00 43.44 168 ILE A C 1
ATOM 1413 O O . ILE A 1 168 ? -14.247 18.608 -11.720 1.00 43.44 168 ILE A O 1
#

Foldseek 3Di:
DDPPDPPDDPDDDPDPVDDDDDDDDDDDPDDDDDDDLVNCPLPPVPDPLVVVLVVLVPPPDDDDDPVVVVLVVVLVCLVVDDLDDDLVRLVVCLVCVSSVLVVLLSLVVNVVSQPPVDPVSVSSNLNCLVVRDLPPDPLVVSLVSCVDPVNPDPSSNVSSVVSVVVPD

Secondary structure (DSSP, 8-state):
----------S--S-TTS----------SS------GGGTTTTTSHHHHHHHHHHHHSTTS----THHHHHHHHHHHHHH--S---HHHHHHHHHTHHHHTTSGGGHHHHHTTS-TT-HHHHHHHHHHHHT---TTS-HHHHHHHHTSTT---HHHHHHHHHHHHTT-

Radius of gyration: 19.62 Å; Cα contacts (8 Å, |Δi|>4): 97; chains: 1; bounding box: 56×43×52 Å

Nearest PDB structures (foldseek):
  5xgh-assembly1_A  TM=7.744E-01  e=1.072E-04  Homo sapiens
  6nct-assembly1_A  TM=7.608E-01  e=1.189E-04  Homo sapiens
  4ykn-assembly1_A  TM=7.812E-01  e=1.129E-04  Homo sapiens
  7z74-assembly1_A  TM=7.713E-01  e=6.572E-03  Mus musculus

Solvent-accessible surface area (backbone atoms only — not comparable to full-atom values): 10898 Å² total; per-residue (Å²): 135,84,82,81,77,85,87,66,85,86,76,80,72,89,60,78,89,52,94,81,84,91,84,89,75,92,85,64,100,59,88,85,73,81,84,49,71,88,78,58,57,71,71,70,67,47,74,66,56,52,53,49,53,48,55,65,74,66,63,86,82,75,79,96,51,79,69,52,59,62,51,53,52,48,55,52,46,60,72,66,58,65,93,81,69,51,72,68,56,26,51,54,50,55,76,42,46,72,63,47,50,80,43,44,79,36,51,68,64,54,59,74,40,56,50,81,91,38,69,68,53,42,56,52,48,52,55,50,62,75,67,48,57,70,89,80,36,69,43,62,65,57,22,55,56,36,64,33,86,92,41,76,52,67,68,58,32,51,51,23,51,50,48,56,58,78,74,120

Mean predicted aligned error: 10.59 Å

pLDDT: mean 76.17, std 15.86, range [29.55, 94.5]